Protein AF-A0A7J3ZBR8-F1 (afdb_monomer)

Sequence (164 aa):
MPEFQGIEVVQIPIPHGVNVIIGQSHFIKTVEDLYEALITSVPGIKFGIAFCEASGKRLIRYDGNDEELKKLAIEAARSIGAGHVFVIYIRDAWPINVLNAIKNVQEVTRVYVATANPLQVIVGKTDQGRAVLGVVDGFSPLGVESEEDIKERKEFLRRIGYKR

Structure (mmCIF, N/CA/C/O backbone):
data_AF-A0A7J3ZBR8-F1
#
_entry.id   AF-A0A7J3ZBR8-F1
#
loop_
_atom_site.group_PDB
_atom_site.id
_atom_site.type_symbol
_atom_site.label_atom_id
_atom_site.label_alt_id
_atom_site.label_comp_id
_atom_site.label_asym_id
_atom_site.label_entity_id
_atom_site.label_seq_id
_atom_site.pdbx_PDB_ins_code
_atom_site.Cartn_x
_atom_site.Cartn_y
_atom_site.Cartn_z
_atom_site.occupancy
_atom_site.B_iso_or_equiv
_atom_site.auth_seq_id
_atom_site.auth_comp_id
_atom_site.auth_asym_id
_atom_site.auth_atom_id
_atom_site.pdbx_PDB_model_num
ATOM 1 N N . MET A 1 1 ? -25.093 -14.805 18.950 1.00 86.19 1 MET A N 1
ATOM 2 C CA . MET A 1 1 ? -24.285 -15.484 17.912 1.00 86.19 1 MET A CA 1
ATOM 3 C C . MET A 1 1 ? -23.626 -14.387 17.090 1.00 86.19 1 MET A C 1
ATOM 5 O O . MET A 1 1 ? -24.313 -13.393 16.895 1.00 86.19 1 MET A O 1
ATOM 9 N N . PRO A 1 2 ? -22.353 -14.517 16.674 1.00 92.12 2 PRO A N 1
ATOM 10 C CA . PRO A 1 2 ? -21.710 -13.526 15.806 1.00 92.12 2 PRO A CA 1
ATOM 11 C C . PRO A 1 2 ? -22.505 -13.316 14.512 1.00 92.12 2 PRO A C 1
ATOM 13 O O . PRO A 1 2 ? -23.049 -14.285 13.976 1.00 92.12 2 PRO A O 1
ATOM 16 N N . GLU A 1 3 ? -22.563 -12.081 14.013 1.00 96.25 3 GLU A N 1
ATOM 17 C CA . GLU A 1 3 ? -23.415 -11.705 12.876 1.00 96.25 3 GLU A CA 1
ATOM 18 C C . GLU A 1 3 ? -22.620 -10.962 11.796 1.00 96.25 3 GLU A C 1
ATOM 20 O O . GLU A 1 3 ? -21.892 -10.010 12.079 1.00 96.25 3 GLU A O 1
ATOM 25 N N . PHE A 1 4 ? -22.770 -11.387 10.538 1.00 97.56 4 PHE A N 1
ATOM 26 C CA . PHE A 1 4 ? -22.186 -10.702 9.387 1.00 97.56 4 PHE A CA 1
ATOM 27 C C . PHE A 1 4 ? -23.112 -9.583 8.902 1.00 97.56 4 PHE A C 1
ATOM 29 O O . PHE A 1 4 ? -24.257 -9.831 8.540 1.00 97.56 4 PHE A O 1
ATOM 36 N N . GLN A 1 5 ? -22.596 -8.357 8.865 1.00 97.62 5 GLN A N 1
ATOM 37 C CA . GLN A 1 5 ? -23.373 -7.138 8.621 1.00 97.62 5 GLN A CA 1
ATOM 38 C C . GLN A 1 5 ? -23.206 -6.577 7.200 1.00 97.62 5 GLN A C 1
ATOM 40 O O . GLN A 1 5 ? -23.841 -5.584 6.853 1.00 97.62 5 GLN A O 1
ATOM 45 N N . GLY A 1 6 ? -22.356 -7.189 6.367 1.00 98.00 6 GLY A N 1
ATOM 46 C CA . GLY A 1 6 ? -22.232 -6.859 4.945 1.00 98.00 6 GLY A CA 1
ATOM 47 C C . GLY A 1 6 ? -20.807 -6.588 4.468 1.00 98.00 6 GLY A C 1
ATOM 48 O O . GLY A 1 6 ? -19.831 -6.729 5.209 1.00 98.00 6 GLY A O 1
ATOM 49 N N . ILE A 1 7 ? -20.707 -6.200 3.194 1.00 98.50 7 ILE A N 1
ATOM 50 C CA . ILE A 1 7 ? -19.455 -5.918 2.482 1.00 98.50 7 ILE A CA 1
ATOM 51 C C . ILE A 1 7 ? -19.439 -4.453 2.045 1.00 98.50 7 ILE A C 1
ATOM 53 O O . ILE A 1 7 ? -20.447 -3.914 1.595 1.00 98.50 7 ILE A O 1
ATOM 57 N N . GLU A 1 8 ? -18.277 -3.822 2.152 1.00 98.44 8 GLU A N 1
ATOM 58 C CA . GLU A 1 8 ? -17.981 -2.494 1.629 1.00 98.44 8 GLU A CA 1
ATOM 59 C C . GLU A 1 8 ? -16.776 -2.572 0.688 1.00 98.44 8 GLU A C 1
ATOM 61 O O . GLU A 1 8 ? -15.798 -3.265 0.976 1.00 98.44 8 GLU A O 1
ATOM 66 N N . VAL A 1 9 ? -16.837 -1.849 -0.429 1.00 98.75 9 VAL A N 1
ATOM 67 C CA . VAL A 1 9 ? -15.710 -1.696 -1.354 1.00 98.75 9 VAL A CA 1
ATOM 68 C C . VAL A 1 9 ? -15.076 -0.335 -1.096 1.00 98.75 9 VAL A C 1
ATOM 70 O O . VAL A 1 9 ? -15.693 0.699 -1.335 1.00 98.75 9 VAL A O 1
ATOM 73 N N . VAL A 1 10 ? -13.850 -0.339 -0.579 1.00 98.75 10 VAL A N 1
ATOM 74 C CA . VAL A 1 10 ? -13.107 0.873 -0.225 1.00 98.75 10 VAL A CA 1
ATOM 75 C C . VAL A 1 10 ? -12.156 1.226 -1.360 1.00 98.75 10 VAL A C 1
ATOM 77 O O . VAL A 1 10 ? -11.240 0.462 -1.661 1.00 98.75 10 VAL A O 1
ATOM 80 N N . GLN A 1 11 ? -12.349 2.392 -1.974 1.00 98.69 11 GLN A N 1
ATOM 81 C CA . GLN A 1 11 ? -11.428 2.919 -2.979 1.00 98.69 11 GLN A CA 1
ATOM 82 C C . GLN A 1 11 ? -10.166 3.464 -2.303 1.00 98.69 11 GLN A C 1
ATOM 84 O O . GLN A 1 11 ? -10.256 4.303 -1.408 1.00 98.69 11 GLN A O 1
ATOM 89 N N . ILE A 1 12 ? -8.994 3.016 -2.753 1.00 98.69 12 ILE A N 1
ATOM 90 C CA . ILE A 1 12 ? -7.708 3.486 -2.233 1.00 98.69 12 ILE A CA 1
ATOM 91 C C . ILE A 1 12 ? -7.128 4.527 -3.200 1.00 98.69 12 ILE A C 1
ATOM 93 O O . ILE A 1 12 ? -6.941 4.213 -4.380 1.00 98.69 12 ILE A O 1
ATOM 97 N N . PRO A 1 13 ? -6.860 5.768 -2.749 1.00 96.50 13 PRO A N 1
ATOM 98 C CA . PRO A 1 13 ? -6.247 6.779 -3.598 1.00 96.50 13 PRO A CA 1
ATOM 99 C C . PRO A 1 13 ? -4.771 6.447 -3.805 1.00 96.50 13 PRO A C 1
ATOM 101 O O . PRO A 1 13 ? -4.044 6.214 -2.842 1.00 96.50 13 PRO A O 1
ATOM 104 N N . ILE A 1 14 ? -4.311 6.447 -5.052 1.00 98.06 14 ILE A N 1
ATOM 105 C CA . ILE A 1 14 ? -2.893 6.290 -5.382 1.00 98.06 14 ILE A CA 1
ATOM 106 C C . ILE A 1 14 ? -2.517 7.410 -6.353 1.00 98.06 14 ILE A C 1
ATOM 108 O O . ILE A 1 14 ? -2.855 7.332 -7.536 1.00 98.06 14 ILE A O 1
ATOM 112 N N . PRO A 1 15 ? -1.878 8.490 -5.868 1.00 97.50 15 PRO A N 1
ATOM 113 C CA . PRO A 1 15 ? -1.385 9.549 -6.737 1.00 97.50 15 PRO A CA 1
ATOM 114 C C . PRO A 1 15 ? -0.354 9.031 -7.743 1.00 97.50 15 PRO A C 1
ATOM 116 O O . PRO A 1 15 ? 0.332 8.034 -7.511 1.00 97.50 15 PRO A O 1
ATOM 119 N N . HIS A 1 16 ? -0.198 9.749 -8.854 1.00 96.44 16 HIS A N 1
ATOM 120 C CA . HIS A 1 16 ? 0.807 9.415 -9.857 1.00 96.44 16 HIS A CA 1
ATOM 121 C C . HIS A 1 16 ? 2.219 9.351 -9.243 1.00 96.44 16 HIS A C 1
ATOM 123 O O . HIS A 1 16 ? 2.623 10.237 -8.490 1.00 96.44 16 HIS A O 1
ATOM 129 N N . GLY A 1 17 ? 2.983 8.310 -9.591 1.00 97.00 17 GLY A N 1
ATOM 130 C CA . GLY A 1 17 ? 4.348 8.098 -9.094 1.00 97.00 17 GLY A CA 1
ATOM 131 C C . GLY A 1 17 ? 4.442 7.543 -7.668 1.00 97.00 17 GLY A C 1
ATOM 132 O O . GLY A 1 17 ? 5.543 7.443 -7.132 1.00 97.00 17 GLY A O 1
ATOM 133 N N . VAL A 1 18 ? 3.317 7.170 -7.053 1.00 98.62 18 VAL A N 1
ATOM 134 C CA . VAL A 1 18 ? 3.258 6.569 -5.716 1.00 98.62 18 VAL A CA 1
ATOM 135 C C . VAL A 1 18 ? 2.845 5.099 -5.834 1.00 98.62 18 VAL A C 1
ATOM 137 O O . VAL A 1 18 ? 2.025 4.741 -6.674 1.00 98.62 18 VAL A O 1
ATOM 140 N N . ASN A 1 19 ? 3.409 4.238 -4.987 1.00 98.81 19 ASN A N 1
ATOM 141 C CA . ASN A 1 19 ? 2.940 2.862 -4.799 1.00 98.81 19 ASN A CA 1
ATOM 142 C C . ASN A 1 19 ? 2.354 2.707 -3.393 1.00 98.81 19 ASN A C 1
ATOM 144 O O . ASN A 1 19 ? 2.803 3.369 -2.457 1.00 98.81 19 ASN A O 1
ATOM 148 N N . VAL A 1 20 ? 1.395 1.800 -3.232 1.00 98.88 20 VAL A N 1
ATOM 149 C CA . VAL A 1 20 ? 0.818 1.436 -1.933 1.00 98.88 20 VAL A CA 1
ATOM 150 C C . VAL A 1 20 ? 1.097 -0.028 -1.616 1.00 98.88 20 VAL A C 1
ATOM 152 O O . VAL A 1 20 ? 1.081 -0.878 -2.505 1.00 98.88 20 VAL A O 1
ATOM 155 N N . ILE A 1 21 ? 1.333 -0.327 -0.342 1.00 98.94 21 ILE A N 1
ATOM 156 C CA . ILE A 1 21 ? 1.482 -1.670 0.214 1.00 98.94 21 ILE A CA 1
ATOM 157 C C . ILE A 1 21 ? 0.515 -1.784 1.388 1.00 98.94 21 ILE A C 1
ATOM 159 O O . ILE A 1 21 ? 0.559 -0.971 2.310 1.00 98.94 21 ILE A O 1
ATOM 163 N N . ILE A 1 22 ? -0.362 -2.785 1.369 1.00 98.94 22 ILE A N 1
ATOM 164 C CA . ILE A 1 22 ? -1.330 -3.020 2.449 1.00 98.94 22 ILE A CA 1
ATOM 165 C C . ILE A 1 22 ? -1.120 -4.428 2.979 1.00 98.94 22 ILE A C 1
ATOM 167 O O . ILE A 1 22 ? -1.028 -5.383 2.206 1.00 98.94 22 ILE A O 1
ATOM 171 N N . GLY A 1 23 ? -1.077 -4.574 4.296 1.00 98.88 23 GLY A N 1
ATOM 172 C CA . GLY A 1 23 ? -0.912 -5.865 4.948 1.00 98.88 23 GLY A CA 1
ATOM 173 C C . GLY A 1 23 ? -1.588 -5.925 6.306 1.00 98.88 23 GLY A C 1
ATOM 174 O O . GLY A 1 23 ? -2.339 -5.032 6.698 1.00 98.88 23 GLY A O 1
ATOM 175 N N . GLN A 1 24 ? -1.342 -7.015 7.020 1.00 98.94 24 GLN A N 1
ATOM 176 C CA . GLN A 1 24 ? -1.803 -7.218 8.383 1.00 98.94 24 GLN A CA 1
ATOM 177 C C . GLN A 1 24 ? -0.620 -7.540 9.283 1.00 98.94 24 GLN A C 1
ATOM 179 O O . GLN A 1 24 ? 0.246 -8.337 8.921 1.00 98.94 24 GLN A O 1
ATOM 184 N N . SER A 1 25 ? -0.603 -6.925 10.455 1.00 98.81 25 SER A N 1
ATOM 185 C CA . SER A 1 25 ? 0.462 -7.050 11.446 1.00 98.81 25 SER A CA 1
ATOM 186 C C . SER A 1 25 ? -0.121 -7.398 12.821 1.00 98.81 25 SER A C 1
ATOM 188 O O . SER A 1 25 ? -1.266 -7.842 12.928 1.00 98.81 25 SER A O 1
ATOM 190 N N . HIS A 1 26 ? 0.641 -7.180 13.882 1.00 98.75 26 HIS A N 1
ATOM 191 C CA . HIS A 1 26 ? 0.170 -7.099 15.262 1.00 98.75 26 HIS A CA 1
ATOM 192 C C . HIS A 1 26 ? 1.133 -6.233 16.081 1.00 98.75 26 HIS A C 1
ATOM 194 O O . HIS A 1 26 ? 2.245 -5.995 15.639 1.00 98.75 26 HIS A O 1
ATOM 200 N N . PHE A 1 27 ? 0.778 -5.855 17.311 1.00 98.62 27 PHE A N 1
ATOM 201 C CA . PHE A 1 27 ? 1.698 -5.191 18.252 1.00 98.62 27 PHE A CA 1
ATOM 202 C C . PHE A 1 27 ? 2.177 -3.782 17.828 1.00 98.62 27 PHE A C 1
ATOM 204 O O . PHE A 1 27 ? 2.348 -3.454 16.656 1.00 98.62 27 PHE A O 1
ATOM 211 N N . ILE A 1 28 ? 2.363 -2.899 18.813 1.00 98.06 28 ILE A N 1
ATOM 212 C CA . ILE A 1 28 ? 2.581 -1.461 18.579 1.00 98.06 28 ILE A CA 1
ATOM 213 C C . ILE A 1 28 ? 3.932 -1.150 17.917 1.00 98.06 28 ILE A C 1
ATOM 215 O O . ILE A 1 28 ? 4.023 -0.185 17.160 1.00 98.06 28 ILE A O 1
ATOM 219 N N . LYS A 1 29 ? 4.939 -2.006 18.137 1.00 98.62 29 LYS A N 1
ATOM 220 C CA . LYS A 1 29 ? 6.283 -1.900 17.547 1.00 98.62 29 LYS A CA 1
ATOM 221 C C . LYS A 1 29 ? 6.281 -1.975 16.013 1.00 98.62 29 LYS A C 1
ATOM 223 O O . LYS A 1 29 ? 7.195 -1.448 15.395 1.00 98.62 29 LYS A O 1
ATOM 228 N N . THR A 1 30 ? 5.203 -2.489 15.401 1.00 98.81 30 THR A N 1
ATOM 229 C CA . THR A 1 30 ? 4.981 -2.493 13.939 1.00 98.81 30 THR A CA 1
ATOM 230 C C . THR A 1 30 ? 5.348 -1.168 13.271 1.00 98.81 30 THR A C 1
ATOM 232 O O . THR A 1 30 ? 5.912 -1.174 12.183 1.00 98.81 30 THR A O 1
ATOM 235 N N . VAL A 1 31 ? 4.984 -0.031 13.873 1.00 98.75 31 VAL A N 1
ATOM 236 C CA . VAL A 1 31 ? 5.181 1.277 13.230 1.00 98.75 31 VAL A CA 1
ATOM 237 C C . VAL A 1 31 ? 6.664 1.623 13.113 1.00 98.75 31 VAL A C 1
ATOM 239 O O . VAL A 1 31 ? 7.104 1.995 12.028 1.00 98.75 31 VAL A O 1
ATOM 242 N N . GLU A 1 32 ? 7.42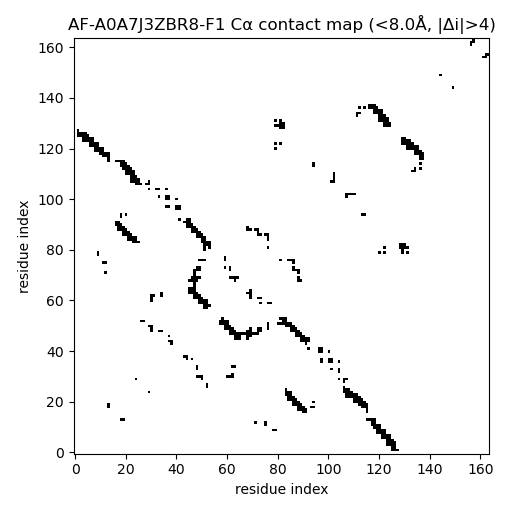2 1.457 14.197 1.00 98.81 32 GLU A N 1
ATOM 243 C CA . GLU A 1 32 ? 8.862 1.737 14.220 1.00 98.81 32 GLU A CA 1
ATOM 244 C C . GLU A 1 32 ? 9.635 0.716 13.373 1.00 98.81 32 GLU A C 1
ATOM 246 O O . GLU A 1 32 ? 10.482 1.095 12.570 1.00 98.81 32 GLU A O 1
ATOM 251 N N . ASP A 1 33 ? 9.274 -0.567 13.429 1.00 98.81 33 ASP A N 1
ATOM 252 C CA . ASP A 1 33 ? 10.017 -1.606 12.703 1.00 98.81 33 ASP A CA 1
ATOM 253 C C . ASP A 1 33 ? 9.772 -1.560 11.199 1.00 98.81 33 ASP A C 1
ATOM 255 O O . ASP A 1 33 ? 10.689 -1.787 10.409 1.00 98.81 33 ASP A O 1
ATOM 259 N N . LEU A 1 34 ? 8.555 -1.208 10.771 1.00 98.88 34 LEU A N 1
ATOM 260 C CA . LEU A 1 34 ? 8.302 -0.920 9.361 1.00 98.88 34 LEU A CA 1
ATOM 261 C C . LEU A 1 34 ? 9.026 0.353 8.913 1.00 98.88 34 LEU A C 1
ATOM 263 O O . LEU A 1 34 ? 9.515 0.388 7.783 1.00 98.88 34 LEU A O 1
ATOM 267 N N . TYR A 1 35 ? 9.127 1.378 9.766 1.00 98.81 35 TYR A N 1
ATOM 268 C CA . TYR A 1 35 ? 9.915 2.573 9.460 1.00 98.81 35 TYR A CA 1
ATOM 269 C C . TYR A 1 35 ? 11.386 2.210 9.228 1.00 98.81 35 TYR A C 1
ATOM 271 O O . TYR A 1 35 ? 11.945 2.556 8.184 1.00 98.81 35 TYR A O 1
ATOM 279 N N . GLU A 1 36 ? 11.992 1.463 10.153 1.00 98.75 36 GLU A N 1
ATOM 280 C CA . GLU A 1 36 ? 13.383 1.014 10.058 1.00 98.75 36 GLU A CA 1
ATOM 281 C C . GLU A 1 36 ? 13.609 0.116 8.834 1.00 98.75 36 GLU A C 1
ATOM 283 O O . GLU A 1 36 ? 14.559 0.324 8.073 1.00 98.75 36 GLU A O 1
ATOM 288 N N . ALA A 1 37 ? 12.706 -0.834 8.577 1.00 98.69 37 ALA A N 1
ATOM 289 C CA . ALA A 1 37 ? 12.777 -1.707 7.409 1.00 98.69 37 ALA A CA 1
ATOM 290 C C . ALA A 1 37 ? 12.730 -0.917 6.090 1.00 98.69 37 ALA A C 1
ATOM 292 O O . ALA A 1 37 ? 13.452 -1.243 5.145 1.00 98.69 37 ALA A O 1
ATOM 293 N N . LEU A 1 38 ? 11.908 0.134 6.007 1.00 98.69 38 LEU A N 1
ATOM 294 C CA . LEU A 1 38 ? 11.795 0.965 4.808 1.00 98.69 38 LEU A CA 1
ATOM 295 C C . LEU A 1 38 ? 13.023 1.855 4.617 1.00 98.69 38 LEU A C 1
ATOM 297 O O . LEU A 1 38 ? 13.632 1.821 3.546 1.00 98.69 38 LEU A O 1
ATOM 301 N N . ILE A 1 39 ? 13.418 2.618 5.641 1.00 98.44 39 ILE A N 1
ATOM 302 C CA . ILE A 1 39 ? 14.508 3.598 5.524 1.00 98.44 39 ILE A CA 1
ATOM 303 C C . ILE A 1 39 ? 15.867 2.938 5.246 1.00 98.44 39 ILE A C 1
ATOM 305 O O . ILE A 1 39 ? 16.721 3.541 4.599 1.00 98.44 39 ILE A O 1
ATOM 309 N N . THR A 1 40 ? 16.061 1.692 5.689 1.00 98.31 40 THR A N 1
ATOM 310 C CA . THR A 1 40 ? 17.295 0.922 5.455 1.00 98.31 40 THR A CA 1
ATOM 311 C C . THR A 1 40 ? 17.320 0.187 4.112 1.00 98.31 40 THR A C 1
ATOM 313 O O . THR A 1 40 ? 18.390 -0.234 3.675 1.00 98.31 40 THR A O 1
ATOM 316 N N . SER A 1 41 ? 16.178 0.049 3.425 1.00 97.75 41 SER A N 1
ATOM 317 C CA . SER A 1 41 ? 16.085 -0.719 2.174 1.00 97.75 41 SER A CA 1
ATOM 318 C C . SER A 1 41 ? 16.571 0.051 0.943 1.00 97.75 41 SER A C 1
ATOM 320 O O . SER A 1 41 ? 17.208 -0.530 0.065 1.00 97.75 41 SER A O 1
ATOM 322 N N . VAL A 1 42 ? 16.249 1.345 0.839 1.00 96.62 42 VAL A N 1
ATOM 323 C CA . VAL A 1 42 ? 16.595 2.179 -0.325 1.00 96.62 42 VAL A CA 1
ATOM 324 C C . VAL A 1 42 ? 17.001 3.577 0.146 1.00 96.62 42 VAL A C 1
ATOM 326 O O . VAL A 1 42 ? 16.167 4.291 0.705 1.00 96.62 42 VAL A O 1
ATOM 329 N N . PRO A 1 43 ? 18.245 4.025 -0.103 1.00 97.12 43 PRO A N 1
ATOM 330 C CA . PRO A 1 43 ? 18.639 5.399 0.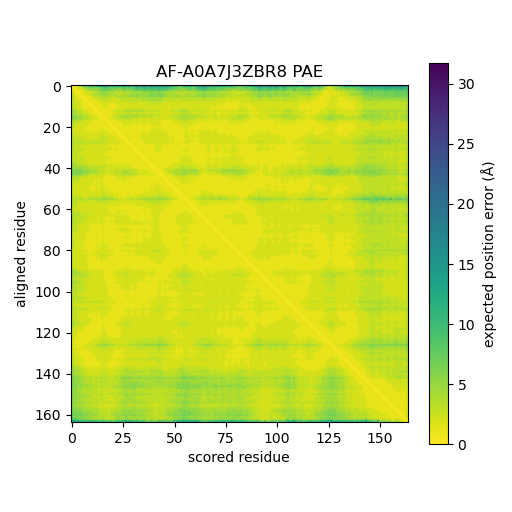183 1.00 97.12 43 PRO A CA 1
ATOM 331 C C . PRO A 1 43 ? 17.737 6.400 -0.550 1.00 97.12 43 PRO A C 1
ATOM 333 O O . PRO A 1 43 ? 17.591 6.334 -1.767 1.00 97.12 43 PRO A O 1
ATOM 336 N N . GLY A 1 44 ? 17.150 7.340 0.191 1.00 97.00 44 GLY A N 1
ATOM 337 C CA . GLY A 1 44 ? 16.306 8.398 -0.375 1.00 97.00 44 GLY A CA 1
ATOM 338 C C . GLY A 1 44 ? 14.826 8.048 -0.551 1.00 97.00 44 GLY A C 1
ATOM 339 O O . GLY A 1 44 ? 14.072 8.932 -0.948 1.00 97.00 44 GLY A O 1
ATOM 340 N N . ILE A 1 45 ? 14.390 6.829 -0.204 1.00 98.62 45 ILE A N 1
ATOM 341 C CA . ILE A 1 45 ? 12.968 6.451 -0.229 1.00 98.62 45 ILE A CA 1
ATOM 342 C C . ILE A 1 45 ? 12.105 7.445 0.552 1.00 98.62 45 ILE A C 1
ATOM 344 O O . ILE A 1 45 ? 12.442 7.835 1.674 1.00 98.62 45 ILE A O 1
ATOM 348 N N . LYS A 1 46 ? 10.962 7.821 -0.024 1.00 98.81 46 LYS A N 1
ATOM 349 C CA . LYS A 1 46 ? 9.922 8.607 0.644 1.00 98.81 46 LYS A CA 1
ATOM 350 C C . LYS A 1 46 ? 8.755 7.713 1.000 1.00 98.81 46 LYS A C 1
ATOM 352 O O . LYS A 1 46 ? 8.307 6.943 0.155 1.00 98.81 46 LYS A O 1
ATOM 357 N N . PHE A 1 47 ? 8.267 7.793 2.233 1.00 98.94 47 PHE A N 1
ATOM 358 C CA . PHE A 1 47 ? 7.172 6.937 2.670 1.00 98.94 47 PHE A CA 1
ATOM 359 C C . PHE A 1 47 ? 6.346 7.507 3.822 1.00 98.94 47 PHE A C 1
ATOM 361 O O . PHE A 1 47 ? 6.807 8.332 4.613 1.00 98.94 47 PHE A O 1
ATOM 368 N N . GLY A 1 48 ? 5.119 6.999 3.922 1.00 98.94 48 GLY A N 1
ATOM 369 C CA . GLY A 1 48 ? 4.227 7.164 5.063 1.00 98.94 48 GLY A CA 1
ATOM 370 C C . GLY A 1 48 ? 3.592 5.831 5.443 1.00 98.94 48 GLY A C 1
ATOM 371 O O . GLY A 1 48 ? 3.246 5.040 4.568 1.00 98.94 48 GLY A O 1
ATOM 372 N N . ILE A 1 49 ? 3.455 5.589 6.743 1.00 98.94 49 ILE A N 1
ATOM 373 C CA . ILE A 1 49 ? 2.964 4.348 7.350 1.00 98.94 49 ILE A CA 1
ATOM 374 C C . ILE A 1 49 ? 1.760 4.686 8.219 1.00 98.94 49 ILE A C 1
ATOM 376 O O . ILE A 1 49 ? 1.787 5.662 8.964 1.00 98.94 49 ILE A O 1
ATOM 380 N N . ALA A 1 50 ? 0.731 3.850 8.181 1.00 98.94 50 ALA A N 1
ATOM 381 C CA . ALA A 1 50 ? -0.360 3.856 9.142 1.00 98.94 50 ALA A CA 1
ATOM 382 C C . ALA A 1 50 ? -0.681 2.426 9.584 1.00 98.94 50 ALA A C 1
ATOM 384 O O . ALA A 1 50 ? -0.693 1.512 8.767 1.00 98.94 50 ALA A O 1
ATOM 385 N N . PHE A 1 51 ? -0.971 2.233 10.866 1.00 98.94 51 PHE A N 1
ATOM 386 C CA . PHE A 1 51 ? -1.287 0.954 11.492 1.00 98.94 51 PHE A CA 1
ATOM 387 C C . PHE A 1 51 ? -2.504 1.097 12.409 1.00 98.94 51 PHE A C 1
ATOM 389 O O . PHE A 1 51 ? -2.541 1.959 13.289 1.00 98.94 51 PHE A O 1
ATOM 396 N N . CYS A 1 52 ? -3.504 0.241 12.216 1.00 98.88 52 CYS A N 1
ATOM 397 C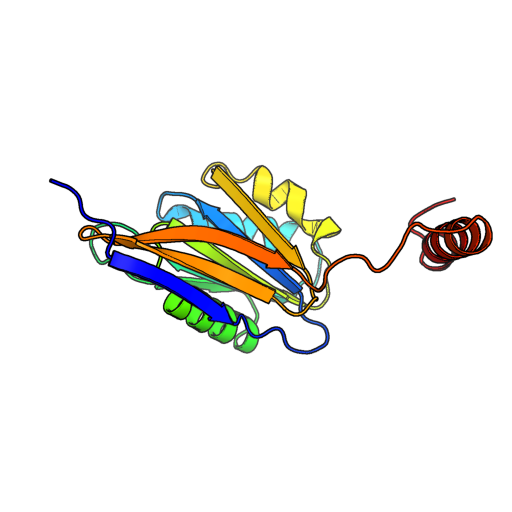 CA . CYS A 1 52 ? -4.733 0.234 13.002 1.00 98.88 52 CYS A CA 1
ATOM 398 C C . CYS A 1 52 ? -4.547 -0.570 14.296 1.00 98.88 52 CYS A C 1
ATOM 400 O O . CYS A 1 52 ? -4.656 -1.795 14.291 1.00 98.88 52 CYS A O 1
ATOM 402 N N . GLU A 1 53 ? -4.321 0.093 15.429 1.00 98.81 53 GLU A N 1
ATOM 403 C CA . GLU A 1 53 ? -4.309 -0.571 16.738 1.00 98.81 53 GLU A CA 1
ATOM 404 C C . GLU A 1 53 ? -5.675 -1.242 17.001 1.00 98.81 53 GLU A C 1
ATOM 406 O O . GLU A 1 53 ? -6.719 -0.595 16.904 1.00 98.81 53 GLU A O 1
ATOM 411 N N . ALA A 1 54 ? -5.699 -2.544 17.307 1.00 98.38 54 ALA A N 1
ATOM 412 C CA . ALA A 1 54 ? -6.958 -3.297 17.422 1.00 98.38 54 ALA A CA 1
ATOM 413 C C . ALA A 1 54 ? -7.501 -3.409 18.858 1.00 98.38 54 ALA A C 1
ATOM 415 O O . ALA A 1 54 ? -8.608 -3.904 19.058 1.00 98.38 54 ALA A O 1
ATOM 416 N N . SER A 1 55 ? -6.752 -2.949 19.859 1.00 97.69 55 SER A N 1
ATOM 417 C CA . SER A 1 55 ? -7.135 -2.998 21.273 1.00 97.69 55 SER A CA 1
ATOM 418 C C . SER A 1 55 ? -6.743 -1.706 21.997 1.00 97.69 55 SER A C 1
ATOM 420 O O . SER A 1 55 ? -6.165 -0.793 21.407 1.00 97.69 55 SER A O 1
ATOM 422 N N . GLY A 1 56 ? -7.122 -1.572 23.270 1.00 97.75 56 GLY A N 1
ATOM 423 C CA . GLY A 1 56 ? -6.795 -0.384 24.060 1.00 97.75 56 GLY A CA 1
ATOM 424 C C . GLY A 1 56 ? -7.394 0.894 23.467 1.00 97.75 56 GLY A C 1
ATOM 425 O O . GLY A 1 56 ? -8.612 0.998 23.322 1.00 97.75 56 GLY A O 1
ATOM 426 N N . LYS A 1 57 ? -6.541 1.870 23.121 1.00 98.12 57 LYS A N 1
ATOM 427 C CA . LYS A 1 57 ? -6.993 3.165 22.579 1.00 98.12 57 LYS A CA 1
ATOM 428 C C . LYS A 1 57 ? -7.524 3.069 21.145 1.00 98.12 57 LYS A C 1
ATOM 430 O O . LYS A 1 57 ? -8.236 3.977 20.726 1.00 98.12 57 LYS A O 1
ATOM 435 N N . ARG A 1 58 ? -7.199 1.990 20.418 1.00 98.31 58 ARG A N 1
ATOM 436 C CA . ARG A 1 58 ? -7.665 1.717 19.046 1.00 98.31 58 ARG A CA 1
ATOM 437 C C . ARG A 1 58 ? -7.385 2.865 18.069 1.00 98.31 58 ARG A C 1
ATOM 439 O O . ARG A 1 58 ? -8.240 3.242 17.267 1.00 98.31 58 ARG A O 1
ATOM 446 N N . LEU A 1 59 ? -6.200 3.463 18.177 1.00 98.75 59 LEU A N 1
ATOM 447 C CA . LEU A 1 59 ? -5.804 4.592 17.339 1.00 98.75 59 LEU A CA 1
ATOM 448 C C . LEU A 1 59 ? -5.146 4.118 16.042 1.00 98.75 59 LEU A C 1
ATOM 450 O O . LEU A 1 59 ? -4.504 3.069 15.995 1.00 98.75 59 LEU A O 1
ATOM 454 N N . ILE A 1 60 ? -5.236 4.950 15.005 1.00 98.88 60 ILE A N 1
ATOM 455 C CA . ILE A 1 60 ? -4.331 4.840 13.861 1.00 98.88 60 ILE A CA 1
ATOM 456 C C . ILE A 1 60 ? -2.983 5.400 14.304 1.00 98.88 60 ILE A C 1
ATOM 458 O O . ILE A 1 60 ? -2.861 6.578 14.641 1.00 98.88 60 ILE A O 1
ATOM 462 N N . ARG A 1 61 ? -1.985 4.529 14.340 1.00 98.81 61 ARG A N 1
ATOM 463 C CA . ARG A 1 61 ? -0.592 4.846 14.647 1.00 98.81 61 ARG A CA 1
ATOM 464 C C . ARG A 1 61 ? 0.127 5.076 13.331 1.00 98.81 61 ARG A C 1
ATOM 466 O O . ARG A 1 61 ? -0.168 4.376 12.372 1.00 98.81 61 ARG A O 1
ATOM 473 N N . TYR A 1 62 ? 1.007 6.059 13.252 1.00 98.88 62 TYR A N 1
ATOM 474 C CA . TYR A 1 62 ? 1.600 6.446 11.978 1.00 98.88 62 TYR A CA 1
ATOM 475 C C . TYR A 1 62 ? 3.017 6.967 12.173 1.00 98.88 62 TYR A C 1
ATOM 477 O O . TYR A 1 62 ? 3.336 7.498 13.234 1.00 98.88 62 TYR A O 1
ATOM 485 N N . ASP A 1 63 ? 3.830 6.825 11.133 1.00 98.81 63 ASP A N 1
ATOM 486 C CA . ASP A 1 63 ? 5.172 7.400 11.028 1.00 98.81 63 ASP A CA 1
ATOM 487 C C . ASP A 1 63 ? 5.581 7.473 9.547 1.00 98.81 63 ASP A C 1
ATOM 489 O O . ASP A 1 63 ? 4.820 7.074 8.664 1.00 98.81 63 ASP A O 1
ATOM 493 N N . GLY A 1 64 ? 6.750 8.025 9.248 1.00 98.62 64 GLY A N 1
ATOM 494 C CA . GLY A 1 64 ? 7.271 8.186 7.899 1.00 98.62 64 GLY A CA 1
ATOM 495 C C . GLY A 1 64 ? 7.988 9.514 7.697 1.00 98.62 64 GLY A C 1
ATOM 496 O O . GLY A 1 64 ? 7.831 10.475 8.457 1.00 98.62 64 GLY A O 1
ATOM 497 N N . ASN A 1 65 ? 8.766 9.569 6.622 1.00 98.69 65 ASN A N 1
ATOM 498 C CA . ASN A 1 65 ? 9.646 10.690 6.301 1.00 98.69 65 ASN A CA 1
ATOM 499 C C . ASN A 1 65 ? 9.074 11.651 5.238 1.00 98.69 65 ASN A C 1
ATOM 501 O O . ASN A 1 65 ? 9.789 12.542 4.772 1.00 98.69 65 ASN A O 1
ATOM 505 N N . ASP A 1 66 ? 7.805 11.477 4.859 1.00 98.75 66 ASP A N 1
ATOM 506 C CA . ASP A 1 66 ? 7.074 12.352 3.943 1.00 98.75 66 ASP A CA 1
ATOM 507 C C . ASP A 1 66 ? 5.659 12.645 4.479 1.00 98.75 66 ASP A C 1
ATOM 509 O O . ASP A 1 66 ? 4.872 11.737 4.750 1.00 98.75 66 ASP A O 1
ATOM 513 N N . GLU A 1 67 ? 5.331 13.926 4.674 1.00 98.69 67 GLU A N 1
ATOM 514 C CA . GLU A 1 67 ? 4.055 14.350 5.273 1.00 98.69 67 GLU A CA 1
ATOM 515 C C . GLU A 1 67 ? 2.834 14.069 4.391 1.00 98.69 67 GLU A C 1
ATOM 517 O O . GLU A 1 67 ? 1.747 13.802 4.908 1.00 98.69 67 GLU A O 1
ATOM 522 N N . GLU A 1 68 ? 2.983 14.133 3.068 1.00 98.56 68 GLU A N 1
ATOM 523 C CA . GLU A 1 68 ? 1.893 13.849 2.134 1.00 98.56 68 GLU A CA 1
ATOM 524 C C . GLU A 1 68 ? 1.555 12.357 2.178 1.00 98.56 68 GLU A C 1
ATOM 526 O O . GLU A 1 68 ? 0.395 11.976 2.359 1.00 98.56 68 GLU A O 1
ATOM 531 N N . LEU A 1 69 ? 2.581 11.506 2.111 1.00 98.88 69 LEU A N 1
ATOM 532 C CA . LEU A 1 69 ? 2.408 10.056 2.153 1.00 98.88 69 LEU A CA 1
ATOM 533 C C . LEU A 1 69 ? 1.887 9.577 3.515 1.00 98.88 69 LEU A C 1
ATOM 535 O O . LEU A 1 69 ? 1.081 8.647 3.564 1.00 98.88 69 LEU A O 1
ATOM 539 N N . LYS A 1 70 ? 2.274 10.230 4.622 1.00 98.88 70 LYS A N 1
ATOM 540 C CA . LYS A 1 70 ? 1.699 9.954 5.952 1.00 98.88 70 LYS A CA 1
ATOM 541 C C . LYS A 1 70 ? 0.199 10.220 5.992 1.00 98.88 70 LYS A C 1
ATOM 543 O O . LYS A 1 70 ? -0.555 9.379 6.481 1.00 98.88 70 LYS A O 1
ATOM 548 N N . LYS A 1 71 ? -0.251 11.359 5.459 1.00 98.88 71 LYS A N 1
ATOM 549 C CA . LYS A 1 71 ? -1.683 11.697 5.403 1.00 98.88 71 LYS A CA 1
ATOM 550 C C . LYS A 1 71 ? -2.462 10.680 4.571 1.00 98.88 71 LYS A C 1
ATOM 552 O O . LYS A 1 71 ? -3.475 10.175 5.051 1.00 98.88 71 LYS A O 1
ATOM 557 N N . LEU A 1 72 ? -1.940 10.305 3.402 1.00 98.69 72 LEU A N 1
ATOM 558 C CA . LEU A 1 72 ? -2.540 9.270 2.554 1.00 98.69 72 LEU A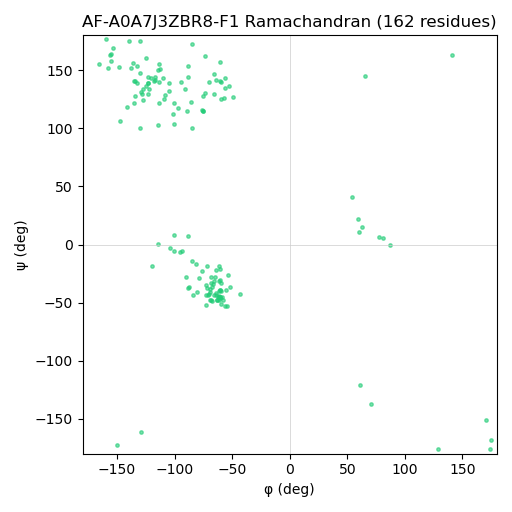 CA 1
ATOM 559 C C . LEU A 1 72 ? -2.650 7.922 3.279 1.00 98.69 72 LEU A C 1
ATOM 561 O O . LEU A 1 72 ? -3.711 7.297 3.258 1.00 98.69 72 LEU A O 1
ATOM 565 N N . ALA A 1 73 ? -1.593 7.492 3.977 1.00 98.94 73 ALA A N 1
ATOM 566 C CA . ALA A 1 73 ? -1.606 6.250 4.747 1.00 98.94 73 ALA A CA 1
ATOM 567 C C . ALA A 1 73 ? -2.683 6.273 5.843 1.00 98.94 73 ALA A C 1
ATOM 569 O O . ALA A 1 73 ? -3.444 5.313 5.983 1.00 98.94 73 ALA A O 1
ATOM 570 N N . ILE A 1 74 ? -2.795 7.382 6.584 1.00 98.94 74 ILE A N 1
ATOM 571 C CA . ILE A 1 74 ? -3.803 7.561 7.638 1.00 98.94 74 ILE A CA 1
ATOM 572 C C . ILE A 1 74 ? -5.222 7.514 7.059 1.00 98.94 74 ILE A C 1
ATOM 574 O O . ILE A 1 74 ? -6.093 6.856 7.628 1.00 98.94 74 ILE A O 1
ATOM 578 N N . GLU A 1 75 ? -5.471 8.198 5.942 1.00 98.81 75 GLU A N 1
ATOM 579 C CA . GLU A 1 75 ? -6.785 8.240 5.290 1.00 98.81 75 GLU A CA 1
ATOM 580 C C . GLU A 1 75 ? -7.205 6.872 4.742 1.00 98.81 75 GLU A C 1
ATOM 582 O O . GLU A 1 75 ? -8.338 6.432 4.969 1.00 98.81 75 GLU A O 1
ATOM 587 N N . ALA A 1 76 ? -6.285 6.156 4.095 1.00 98.81 76 ALA A N 1
ATOM 588 C CA . ALA A 1 76 ? -6.518 4.797 3.620 1.00 98.81 76 ALA A CA 1
ATOM 589 C C . ALA A 1 76 ? -6.785 3.831 4.788 1.00 98.81 76 ALA A C 1
ATOM 591 O O . ALA A 1 76 ? -7.781 3.104 4.777 1.00 98.81 76 ALA A O 1
ATOM 592 N N . ALA A 1 77 ? -5.961 3.870 5.841 1.00 98.88 77 ALA A N 1
ATOM 593 C CA . ALA A 1 77 ? -6.144 3.044 7.035 1.00 98.88 77 ALA A CA 1
ATOM 594 C C . ALA A 1 77 ? -7.481 3.333 7.740 1.00 98.88 77 ALA A C 1
ATOM 596 O O . ALA A 1 77 ? -8.172 2.401 8.157 1.00 98.88 77 ALA A O 1
ATOM 597 N N . ARG A 1 78 ? -7.893 4.607 7.812 1.00 98.75 78 ARG A N 1
ATOM 598 C CA . ARG A 1 78 ? -9.190 5.026 8.368 1.00 98.75 78 ARG A CA 1
ATOM 599 C C . ARG A 1 78 ? -10.359 4.486 7.554 1.00 98.75 78 ARG A C 1
ATOM 601 O O . ARG A 1 78 ? -11.327 4.010 8.139 1.00 98.75 78 ARG A O 1
ATOM 608 N N . SER A 1 79 ? -10.255 4.546 6.230 1.00 98.62 79 SER A N 1
ATOM 609 C CA . SER A 1 79 ? -11.304 4.081 5.318 1.00 98.62 79 SER A CA 1
ATOM 610 C C . SER A 1 79 ? -11.449 2.554 5.357 1.00 98.62 79 SER A C 1
ATOM 612 O O . SER A 1 79 ? -12.560 2.025 5.373 1.00 98.62 79 SER A O 1
ATOM 614 N N . ILE A 1 80 ? -10.332 1.822 5.460 1.00 98.81 80 ILE A N 1
ATOM 615 C CA . ILE A 1 80 ? -10.344 0.363 5.639 1.00 98.81 80 ILE A CA 1
ATOM 616 C C . ILE A 1 80 ? -10.904 -0.000 7.019 1.00 98.81 80 ILE A C 1
ATOM 618 O O . ILE A 1 80 ? -11.783 -0.858 7.117 1.00 98.81 80 ILE A O 1
ATOM 622 N N . GLY A 1 81 ? -10.419 0.644 8.084 1.00 98.56 81 GLY A N 1
ATOM 623 C CA . GLY A 1 81 ? -10.951 0.538 9.446 1.00 98.56 81 GLY A CA 1
ATOM 624 C C . GLY A 1 81 ? -10.873 -0.857 10.080 1.00 98.56 81 GLY A C 1
ATOM 625 O O . GLY A 1 81 ? -11.559 -1.114 11.068 1.00 98.56 81 GLY A O 1
ATOM 626 N N . ALA A 1 82 ? -10.089 -1.775 9.512 1.00 98.75 82 ALA A N 1
ATOM 627 C CA . ALA A 1 82 ? -9.908 -3.127 10.030 1.00 98.75 82 ALA A CA 1
ATOM 628 C C . ALA A 1 82 ? -8.720 -3.186 10.999 1.00 98.75 82 ALA A C 1
ATOM 630 O O . ALA A 1 82 ? -7.643 -2.652 10.723 1.00 98.75 82 ALA A O 1
ATOM 631 N N . GLY A 1 83 ? -8.926 -3.834 12.147 1.00 98.81 83 GLY A N 1
ATOM 632 C CA . GLY A 1 83 ? -7.914 -3.947 13.195 1.00 98.81 83 GLY A CA 1
ATOM 633 C C . GLY A 1 83 ? -6.650 -4.652 12.702 1.00 98.81 83 GLY A C 1
ATOM 634 O O . GLY A 1 83 ? -6.712 -5.632 11.958 1.00 98.81 83 GLY A O 1
ATOM 635 N N . HIS A 1 84 ? -5.501 -4.140 13.132 1.00 98.88 84 HIS A N 1
ATOM 636 C CA . HIS A 1 84 ? -4.161 -4.598 12.777 1.00 98.88 84 HIS A CA 1
ATOM 637 C C . HIS A 1 84 ? -3.795 -4.543 11.287 1.00 98.88 84 HIS A C 1
ATOM 639 O O . HIS A 1 84 ? -2.754 -5.071 10.889 1.00 98.88 84 HIS A O 1
ATOM 645 N N . VAL A 1 85 ? -4.597 -3.890 10.447 1.00 98.94 85 VAL A N 1
ATOM 646 C CA . VAL A 1 85 ? -4.159 -3.549 9.092 1.00 98.94 85 VAL A CA 1
ATOM 647 C C . VAL A 1 85 ? -3.087 -2.469 9.165 1.00 98.94 85 VAL A C 1
ATOM 649 O O . VAL A 1 85 ? -3.207 -1.527 9.951 1.00 98.94 85 VAL A O 1
ATOM 652 N N . PHE A 1 86 ? -2.062 -2.598 8.328 1.00 98.94 86 PHE A N 1
ATOM 653 C CA . PHE A 1 86 ? -1.151 -1.506 8.021 1.00 98.94 86 PHE A CA 1
ATOM 654 C C . PHE A 1 86 ? -1.276 -1.089 6.556 1.00 98.94 86 PHE A C 1
ATOM 656 O O . PHE A 1 86 ? -1.571 -1.911 5.684 1.00 98.94 86 PHE A O 1
ATOM 663 N N . VAL A 1 87 ? -1.024 0.190 6.299 1.00 98.94 87 VAL A N 1
ATOM 664 C CA . VAL A 1 87 ? -0.945 0.799 4.971 1.00 98.94 87 VAL A CA 1
ATOM 665 C C . VAL A 1 87 ? 0.368 1.560 4.884 1.00 98.94 87 VAL A C 1
ATOM 667 O O . VAL A 1 87 ? 0.679 2.357 5.766 1.00 98.94 87 VAL A O 1
ATOM 670 N N . ILE A 1 88 ? 1.127 1.322 3.821 1.00 98.94 88 ILE A N 1
ATOM 671 C CA . ILE A 1 88 ? 2.355 2.043 3.504 1.00 98.94 88 ILE A CA 1
ATOM 672 C C . ILE A 1 88 ? 2.192 2.650 2.116 1.00 98.94 88 ILE A C 1
ATOM 674 O O . ILE A 1 88 ? 1.878 1.935 1.169 1.00 98.94 88 ILE A O 1
ATOM 678 N N . TYR A 1 89 ? 2.460 3.942 1.982 1.00 98.94 89 TYR A N 1
ATOM 679 C CA . TYR A 1 89 ? 2.686 4.574 0.686 1.00 98.94 89 TYR A CA 1
ATOM 680 C C . TYR A 1 89 ? 4.168 4.858 0.509 1.00 98.94 89 TYR A C 1
ATOM 682 O O . TYR A 1 89 ? 4.813 5.306 1.456 1.00 98.94 89 TYR A O 1
ATOM 690 N N . ILE A 1 90 ? 4.693 4.625 -0.694 1.00 98.88 90 ILE A N 1
ATOM 691 C CA . ILE A 1 90 ? 6.091 4.885 -1.045 1.00 98.88 90 ILE A CA 1
ATOM 692 C C . ILE A 1 90 ? 6.206 5.689 -2.344 1.00 98.88 90 ILE A C 1
ATOM 694 O O . ILE A 1 90 ? 5.402 5.529 -3.265 1.00 98.88 90 ILE A O 1
ATOM 698 N N . ARG A 1 91 ? 7.244 6.517 -2.424 1.00 98.62 91 ARG A N 1
ATOM 699 C CA . ARG A 1 91 ? 7.696 7.262 -3.605 1.00 98.62 91 ARG A CA 1
ATOM 700 C C . ARG A 1 91 ? 9.223 7.158 -3.686 1.00 98.62 91 ARG A C 1
ATOM 702 O O . ARG A 1 91 ? 9.881 6.887 -2.680 1.00 98.62 91 ARG A O 1
ATOM 709 N N . ASP A 1 92 ? 9.770 7.321 -4.888 1.00 97.88 92 ASP A N 1
ATOM 710 C CA . ASP A 1 92 ? 11.209 7.194 -5.181 1.00 97.88 92 ASP A CA 1
ATOM 711 C C . ASP A 1 92 ? 11.791 5.803 -4.843 1.00 97.88 92 ASP A C 1
ATOM 713 O O . ASP A 1 92 ? 12.992 5.625 -4.659 1.00 97.88 92 ASP A O 1
ATOM 717 N N . ALA A 1 93 ? 10.916 4.797 -4.784 1.00 98.00 93 ALA A N 1
ATOM 718 C CA . ALA A 1 93 ? 11.221 3.379 -4.658 1.00 98.00 93 ALA A CA 1
ATOM 719 C C . ALA A 1 93 ? 10.041 2.559 -5.204 1.00 98.00 93 ALA A C 1
ATOM 721 O O . ALA A 1 93 ? 8.919 3.059 -5.320 1.00 98.00 93 ALA A O 1
ATOM 722 N N . TRP A 1 94 ? 10.277 1.280 -5.495 1.00 98.44 94 TRP A N 1
ATOM 723 C CA . TRP A 1 94 ? 9.249 0.335 -5.926 1.00 98.44 94 TRP A CA 1
ATOM 724 C C . TRP A 1 94 ? 9.023 -0.753 -4.875 1.00 98.44 94 TRP A C 1
ATOM 726 O O . TRP A 1 94 ? 9.948 -1.105 -4.136 1.00 98.44 94 TRP A O 1
ATOM 736 N N . PRO A 1 95 ? 7.830 -1.375 -4.839 1.00 98.69 95 PRO A N 1
ATOM 737 C CA . PRO A 1 95 ? 7.556 -2.461 -3.909 1.00 98.69 95 PRO A CA 1
ATOM 738 C C . PRO A 1 95 ? 8.584 -3.589 -3.935 1.00 98.69 95 PRO A C 1
ATOM 740 O O . PRO A 1 95 ? 8.941 -4.113 -2.884 1.00 98.69 95 PRO A O 1
ATOM 743 N N . ILE A 1 96 ? 9.120 -3.929 -5.111 1.00 98.50 96 ILE A N 1
ATOM 744 C CA . ILE A 1 96 ? 10.146 -4.972 -5.257 1.00 98.50 96 ILE A CA 1
ATOM 745 C C . ILE A 1 96 ? 11.435 -4.680 -4.474 1.00 98.50 96 ILE A C 1
ATOM 747 O O . ILE A 1 96 ? 12.172 -5.615 -4.175 1.00 98.50 96 ILE A O 1
ATOM 751 N N . ASN A 1 97 ? 11.702 -3.419 -4.118 1.00 98.56 97 ASN A N 1
ATOM 752 C CA . ASN A 1 97 ? 12.870 -3.044 -3.325 1.00 98.56 97 ASN A CA 1
ATOM 753 C C . ASN A 1 97 ? 12.684 -3.329 -1.826 1.00 98.56 97 ASN A C 1
ATOM 755 O O . ASN A 1 97 ? 13.662 -3.593 -1.139 1.00 98.56 97 ASN A O 1
ATOM 759 N N . VAL A 1 98 ? 11.444 -3.287 -1.324 1.00 98.69 98 VAL A N 1
ATOM 760 C CA . VAL A 1 98 ? 11.142 -3.272 0.124 1.00 98.69 98 VAL A CA 1
ATOM 761 C C . VAL A 1 98 ? 10.306 -4.463 0.597 1.00 98.69 98 VAL A C 1
ATOM 763 O O . VAL A 1 98 ? 10.289 -4.780 1.783 1.00 98.69 98 VAL A O 1
ATOM 766 N N . LEU A 1 99 ? 9.628 -5.168 -0.314 1.00 98.69 99 LEU A N 1
ATOM 767 C CA . LEU A 1 99 ? 8.670 -6.234 0.011 1.00 98.69 99 LEU A CA 1
ATOM 768 C C . LEU A 1 99 ? 9.266 -7.339 0.886 1.00 98.69 99 LEU A C 1
ATOM 770 O O . LEU A 1 99 ? 8.585 -7.860 1.765 1.00 98.69 99 LEU A O 1
ATOM 774 N N . ASN A 1 100 ? 10.519 -7.724 0.643 1.00 98.75 100 ASN A N 1
ATOM 775 C CA . ASN A 1 100 ? 11.172 -8.759 1.444 1.00 98.75 100 ASN A CA 1
ATOM 776 C C . ASN A 1 100 ? 11.528 -8.263 2.848 1.00 98.75 100 ASN A C 1
ATOM 778 O O . ASN A 1 100 ? 11.352 -9.023 3.791 1.00 98.75 100 ASN A O 1
ATOM 782 N N . ALA A 1 101 ? 11.958 -7.007 2.995 1.00 98.69 101 ALA A N 1
ATOM 783 C CA . ALA A 1 101 ? 12.201 -6.414 4.307 1.00 98.69 101 ALA A CA 1
ATOM 784 C C . ALA A 1 101 ? 10.901 -6.370 5.124 1.00 98.69 101 ALA A C 1
ATOM 786 O O . ALA A 1 101 ? 10.872 -6.890 6.232 1.00 98.69 101 ALA A O 1
ATOM 787 N N . ILE A 1 102 ? 9.801 -5.891 4.528 1.00 98.81 102 ILE A N 1
ATOM 788 C CA . ILE A 1 102 ? 8.471 -5.854 5.166 1.00 98.81 102 ILE A CA 1
ATOM 789 C C . ILE A 1 102 ? 8.015 -7.253 5.594 1.00 98.81 102 ILE A C 1
ATOM 791 O O . ILE A 1 102 ? 7.585 -7.436 6.725 1.00 98.81 102 ILE A O 1
ATOM 795 N N . LYS A 1 103 ? 8.119 -8.260 4.716 1.00 98.75 103 LYS A N 1
ATOM 796 C CA . LYS A 1 103 ? 7.723 -9.645 5.040 1.00 98.75 103 LYS A CA 1
ATOM 797 C C . LYS A 1 103 ? 8.562 -10.279 6.154 1.00 98.75 103 LYS A C 1
ATOM 799 O O . LYS A 1 103 ? 8.111 -11.251 6.745 1.00 98.75 103 LYS A O 1
ATOM 804 N N . ASN A 1 104 ? 9.768 -9.769 6.396 1.00 98.69 104 ASN A N 1
ATOM 805 C CA . ASN A 1 104 ? 10.667 -10.260 7.437 1.00 98.69 104 ASN A CA 1
ATOM 806 C C . ASN A 1 104 ? 10.534 -9.490 8.761 1.00 98.69 104 ASN A C 1
ATOM 808 O O . ASN A 1 104 ? 11.166 -9.886 9.740 1.00 98.69 104 ASN A O 1
ATOM 812 N N . VAL A 1 105 ? 9.734 -8.418 8.815 1.00 98.81 105 VAL A N 1
ATOM 813 C CA . VAL A 1 105 ? 9.386 -7.757 10.081 1.00 98.81 105 VAL A CA 1
ATOM 814 C C . VAL A 1 105 ? 8.557 -8.725 10.921 1.00 98.81 105 VAL A C 1
ATOM 816 O O . VAL A 1 105 ? 7.586 -9.302 10.434 1.00 98.81 105 VAL A O 1
ATOM 819 N N . GLN A 1 106 ? 8.948 -8.914 12.181 1.00 98.69 106 GLN A N 1
ATOM 820 C CA . GLN A 1 106 ? 8.424 -9.977 13.048 1.00 98.69 106 GLN A CA 1
ATOM 821 C C . GLN A 1 106 ? 6.919 -9.854 13.293 1.00 98.69 106 GLN A C 1
ATOM 823 O O . GLN A 1 106 ? 6.223 -10.854 13.459 1.00 98.69 106 GLN A O 1
ATOM 828 N N . GLU A 1 107 ? 6.416 -8.625 13.313 1.00 98.81 107 GLU A N 1
ATOM 829 C CA . GLU A 1 107 ? 5.013 -8.327 13.526 1.00 98.81 107 GLU A CA 1
ATOM 830 C C . GLU A 1 107 ? 4.134 -8.606 12.298 1.00 98.81 107 GLU A C 1
ATOM 832 O O . GLU A 1 107 ? 2.924 -8.811 12.445 1.00 98.81 107 GLU A O 1
ATOM 837 N N . VAL A 1 108 ? 4.712 -8.617 11.091 1.00 98.81 108 VAL A N 1
ATOM 838 C CA . VAL A 1 108 ? 3.963 -8.709 9.833 1.00 98.81 108 VAL A CA 1
ATOM 839 C C . VAL A 1 108 ? 3.484 -10.138 9.602 1.00 98.81 108 VAL A C 1
ATOM 841 O O . VAL A 1 108 ? 4.254 -11.062 9.366 1.00 98.81 108 VAL A O 1
ATOM 844 N N . THR A 1 109 ? 2.164 -10.309 9.590 1.00 98.62 109 THR A N 1
ATOM 845 C CA . THR A 1 109 ? 1.514 -11.615 9.396 1.00 98.62 109 THR A CA 1
ATOM 846 C C . THR A 1 109 ? 1.289 -11.947 7.921 1.00 98.62 109 THR A C 1
ATOM 848 O O . THR A 1 109 ? 1.378 -13.106 7.522 1.00 98.62 109 THR A O 1
ATOM 851 N N . ARG A 1 110 ? 0.965 -10.937 7.098 1.00 98.56 110 ARG A N 1
ATOM 852 C CA . ARG A 1 110 ? 0.757 -11.067 5.646 1.00 98.56 110 ARG A CA 1
ATOM 853 C C . ARG A 1 110 ? 0.753 -9.712 4.947 1.00 98.56 110 ARG A C 1
ATOM 855 O O . ARG A 1 110 ? 0.371 -8.703 5.534 1.00 98.56 110 ARG A O 1
ATOM 862 N N . VAL A 1 111 ? 1.078 -9.719 3.659 1.00 98.81 111 VAL A N 1
ATOM 863 C CA . VAL A 1 111 ? 0.866 -8.595 2.735 1.00 98.81 111 VAL A CA 1
ATOM 864 C C . VAL A 1 111 ? -0.276 -8.971 1.792 1.00 98.81 111 VAL A C 1
ATOM 866 O O . VAL A 1 111 ? -0.256 -10.056 1.218 1.00 98.81 111 VAL A O 1
ATOM 869 N N . TYR A 1 112 ? -1.274 -8.099 1.652 1.00 98.81 112 TYR A N 1
ATOM 870 C CA . TYR A 1 112 ? -2.411 -8.299 0.750 1.00 98.81 112 TYR A CA 1
ATOM 871 C C . TYR A 1 112 ? -2.093 -7.873 -0.680 1.00 98.81 112 TYR A C 1
ATOM 873 O O . TYR A 1 112 ? -2.483 -8.552 -1.623 1.00 98.81 112 TYR A O 1
ATOM 881 N N . VAL A 1 113 ? -1.428 -6.726 -0.832 1.00 98.81 113 VAL A N 1
ATOM 882 C CA . VAL A 1 113 ? -1.194 -6.087 -2.130 1.00 98.81 113 VAL A CA 1
ATOM 883 C C . VAL A 1 113 ? -0.001 -5.148 -2.060 1.00 98.81 113 VAL A C 1
ATOM 885 O O . VAL A 1 113 ? 0.293 -4.590 -0.999 1.00 98.81 113 VAL A O 1
ATOM 888 N N . ALA A 1 114 ? 0.665 -4.967 -3.198 1.00 98.75 114 ALA A N 1
ATOM 889 C CA . ALA A 1 114 ? 1.694 -3.962 -3.392 1.00 98.75 114 ALA A CA 1
ATOM 890 C C . ALA A 1 114 ? 1.672 -3.476 -4.851 1.00 98.75 114 ALA A C 1
ATOM 892 O O . ALA A 1 114 ? 2.071 -4.224 -5.742 1.00 98.75 114 ALA A O 1
ATOM 893 N N . THR A 1 115 ? 1.168 -2.265 -5.104 1.00 98.81 115 THR A N 1
ATOM 894 C CA . THR A 1 115 ? 0.800 -1.833 -6.465 1.00 98.81 115 THR A CA 1
ATOM 895 C C . THR A 1 115 ? 0.818 -0.314 -6.657 1.00 98.81 115 THR A C 1
ATOM 897 O O . THR A 1 115 ? 0.787 0.447 -5.688 1.00 98.81 115 THR A O 1
ATOM 900 N N . ALA A 1 116 ? 0.830 0.110 -7.922 1.00 98.50 116 ALA A N 1
ATOM 901 C CA . ALA A 1 116 ? 0.526 1.473 -8.369 1.00 98.50 116 ALA A CA 1
ATOM 902 C C . ALA A 1 116 ? -0.759 1.544 -9.226 1.00 98.50 116 ALA A C 1
ATOM 904 O O . ALA A 1 116 ? -1.127 2.617 -9.698 1.00 98.50 116 ALA A O 1
ATOM 905 N N . ASN A 1 117 ? -1.434 0.413 -9.458 1.00 98.50 117 ASN A N 1
ATOM 906 C CA . ASN A 1 117 ? -2.679 0.363 -10.224 1.00 98.50 117 ASN A CA 1
ATOM 907 C C . ASN A 1 117 ? -3.853 0.937 -9.416 1.00 98.50 117 ASN A C 1
ATOM 909 O O . ASN A 1 117 ? -3.788 0.964 -8.188 1.00 98.50 117 ASN A O 1
ATOM 913 N N . PRO A 1 118 ? -4.981 1.300 -10.056 1.00 98.62 118 PRO A N 1
ATOM 914 C CA . PRO A 1 118 ? -6.229 1.531 -9.336 1.00 98.62 118 PRO A CA 1
ATOM 915 C C . PRO A 1 118 ? -6.543 0.365 -8.390 1.00 98.62 118 PRO A C 1
ATOM 917 O O . PRO A 1 118 ? -6.545 -0.792 -8.809 1.00 98.62 118 PRO A O 1
ATOM 920 N N . LEU A 1 119 ? -6.788 0.677 -7.117 1.00 98.88 119 LEU A N 1
ATOM 921 C CA . LEU A 1 119 ? -6.911 -0.325 -6.062 1.00 98.88 119 LEU A CA 1
ATOM 922 C C . LEU A 1 119 ? -8.209 -0.157 -5.276 1.00 98.88 119 LEU A C 1
ATOM 924 O O . LEU A 1 119 ? -8.539 0.939 -4.814 1.00 98.88 119 LEU A O 1
ATOM 928 N N . GLN A 1 120 ? -8.897 -1.274 -5.055 1.00 98.88 120 GLN A N 1
ATOM 929 C CA . GLN A 1 120 ? -10.007 -1.375 -4.111 1.00 98.88 120 GLN A CA 1
ATOM 930 C C . GLN A 1 120 ? -9.719 -2.429 -3.042 1.00 98.88 120 GLN A C 1
ATOM 932 O O . GLN A 1 120 ? -9.155 -3.484 -3.331 1.00 98.88 120 GLN A O 1
ATOM 937 N N . VAL A 1 121 ? -10.144 -2.169 -1.806 1.00 98.88 121 VAL A N 1
ATOM 938 C CA . VAL A 1 121 ? -10.099 -3.128 -0.693 1.00 98.88 121 VAL A CA 1
ATOM 939 C C . VAL A 1 121 ? -11.521 -3.567 -0.365 1.00 98.88 121 VAL A C 1
ATOM 941 O O . VAL A 1 121 ? -12.388 -2.738 -0.095 1.00 98.88 121 VAL A O 1
ATOM 944 N N . ILE A 1 122 ? -11.762 -4.877 -0.368 1.00 98.88 122 ILE A N 1
ATOM 945 C CA . ILE A 1 122 ? -13.054 -5.470 -0.018 1.00 98.88 122 ILE A CA 1
ATOM 946 C C . ILE A 1 122 ? -13.069 -5.715 1.491 1.00 98.88 122 ILE A C 1
ATOM 948 O O . ILE A 1 122 ? -12.297 -6.530 2.004 1.00 98.88 122 ILE A O 1
ATOM 952 N N . VAL A 1 123 ? -13.947 -5.015 2.208 1.00 98.88 123 VAL A N 1
ATOM 953 C CA . VAL A 1 123 ? -14.033 -5.057 3.671 1.00 98.88 123 VAL A CA 1
ATOM 954 C C . VAL A 1 123 ? -15.349 -5.682 4.116 1.00 98.88 123 VAL A C 1
ATOM 956 O O . VAL A 1 123 ? -16.423 -5.179 3.803 1.00 98.88 123 VAL A O 1
ATOM 959 N N . GLY A 1 124 ? -15.269 -6.762 4.889 1.00 98.62 124 GLY A N 1
ATOM 960 C CA . GLY A 1 124 ? -16.409 -7.370 5.571 1.00 98.62 124 GLY A CA 1
ATOM 961 C C . GLY A 1 124 ? -16.628 -6.749 6.947 1.00 98.62 124 GLY A C 1
ATOM 962 O O . GLY A 1 124 ? -15.658 -6.415 7.633 1.00 98.62 124 GLY A O 1
ATOM 963 N N . LYS A 1 125 ? -17.889 -6.614 7.361 1.00 98.56 125 LYS A N 1
ATOM 964 C CA . LYS A 1 125 ? -18.279 -6.087 8.677 1.00 98.56 125 LYS A CA 1
ATOM 965 C C . LYS A 1 125 ? -19.006 -7.152 9.487 1.00 98.56 125 LYS A C 1
ATOM 967 O O . LYS A 1 125 ? -19.826 -7.889 8.944 1.00 98.56 125 LYS A O 1
ATOM 972 N N . THR A 1 126 ? -18.736 -7.197 10.782 1.00 98.56 126 THR A N 1
ATOM 973 C CA . THR A 1 126 ? -19.495 -7.982 11.758 1.00 98.56 126 THR A CA 1
ATOM 974 C C . THR A 1 126 ? -19.874 -7.113 12.950 1.00 98.56 126 THR A C 1
ATOM 976 O O . THR A 1 126 ? -19.416 -5.976 13.070 1.00 98.56 126 THR A O 1
ATOM 979 N N . ASP A 1 127 ? -20.654 -7.676 13.866 1.00 97.38 127 ASP A N 1
ATOM 980 C CA . ASP A 1 127 ? -20.933 -7.106 15.186 1.00 97.38 127 ASP A CA 1
ATOM 981 C C . ASP A 1 127 ? -19.668 -6.750 15.998 1.00 97.38 127 ASP A C 1
ATOM 983 O O . ASP A 1 127 ? -19.698 -5.827 16.811 1.00 97.38 127 ASP A O 1
ATOM 987 N N . GLN A 1 128 ? -18.539 -7.424 15.750 1.00 98.31 128 GLN A N 1
ATOM 988 C CA . GLN A 1 128 ? -17.266 -7.164 16.433 1.00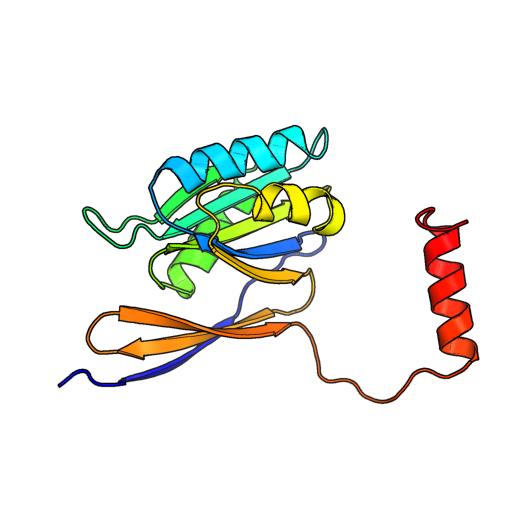 98.31 128 GLN A CA 1
ATOM 989 C C . GLN A 1 128 ? -16.402 -6.090 15.751 1.00 98.31 128 GLN A C 1
ATOM 991 O O . GLN A 1 128 ? -15.699 -5.335 16.427 1.00 98.31 128 GLN A O 1
ATOM 996 N N . GLY A 1 129 ? -16.377 -6.033 14.418 1.00 98.25 129 GLY A N 1
ATOM 997 C CA . GLY A 1 129 ? -15.463 -5.139 13.711 1.00 98.25 129 GLY A CA 1
ATOM 998 C C . GLY A 1 129 ? -15.404 -5.354 12.204 1.00 98.25 129 GLY A C 1
ATOM 999 O O . GLY A 1 129 ? -16.379 -5.747 11.570 1.00 98.25 129 GLY A O 1
ATOM 1000 N N . ARG A 1 130 ? -14.247 -5.039 11.615 1.00 98.75 130 ARG A N 1
ATOM 1001 C CA . ARG A 1 130 ? -14.018 -5.046 10.164 1.00 98.75 130 ARG A CA 1
ATOM 1002 C C . ARG A 1 130 ? -12.858 -5.966 9.808 1.00 98.75 130 ARG A C 1
ATOM 1004 O O . ARG A 1 130 ? -11.867 -6.012 10.537 1.00 98.75 130 ARG A O 1
ATOM 1011 N N . ALA A 1 131 ? -12.961 -6.646 8.672 1.00 98.62 131 ALA A N 1
ATOM 1012 C CA . ALA A 1 131 ? -11.931 -7.537 8.151 1.00 98.62 131 ALA A CA 1
ATOM 1013 C C . ALA A 1 131 ? -11.675 -7.263 6.667 1.00 98.62 131 ALA A C 1
ATOM 1015 O O . ALA A 1 131 ? -12.615 -7.078 5.897 1.00 98.62 131 ALA A O 1
ATOM 1016 N N . VAL A 1 132 ? -10.407 -7.281 6.256 1.00 98.81 132 VAL A N 1
ATOM 1017 C CA . VAL A 1 132 ? -10.048 -7.289 4.833 1.00 98.81 132 VAL A CA 1
ATOM 1018 C C . VAL A 1 132 ? -10.309 -8.692 4.289 1.00 98.81 132 VAL A C 1
ATOM 1020 O O . VAL A 1 132 ? -9.674 -9.654 4.725 1.00 98.81 132 VAL A O 1
ATOM 1023 N N . LEU A 1 133 ? -11.260 -8.801 3.361 1.00 98.69 133 LEU A N 1
ATOM 1024 C CA . LEU A 1 133 ? -11.627 -10.053 2.694 1.00 98.69 133 LEU A CA 1
ATOM 1025 C C . LEU A 1 133 ? -10.809 -10.280 1.419 1.00 98.69 133 LEU A C 1
ATOM 1027 O O . LEU A 1 133 ? -10.585 -11.421 1.028 1.00 98.69 133 LEU A O 1
ATOM 1031 N N . GLY A 1 134 ? -10.353 -9.200 0.782 1.00 98.62 134 GLY A N 1
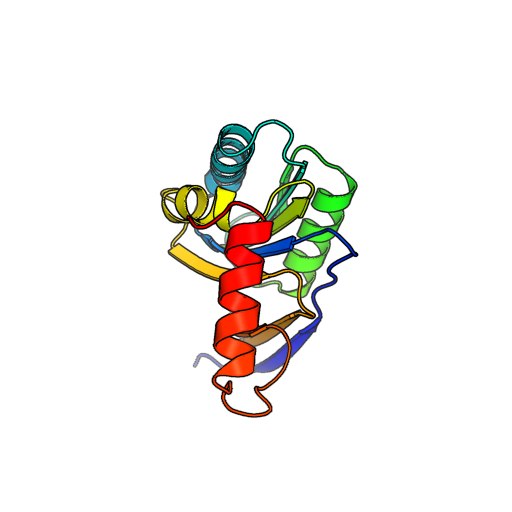ATOM 1032 C CA . GLY A 1 134 ? -9.566 -9.252 -0.444 1.00 98.62 134 GLY A CA 1
ATOM 1033 C C . GLY A 1 134 ? -9.299 -7.868 -1.025 1.00 98.62 134 GLY A C 1
ATOM 1034 O O . GLY A 1 134 ? -9.675 -6.847 -0.444 1.00 98.62 134 GLY A O 1
ATOM 1035 N N . VAL A 1 135 ? -8.651 -7.851 -2.184 1.00 98.88 135 VAL A N 1
ATOM 1036 C CA . VAL A 1 135 ? -8.319 -6.642 -2.943 1.00 98.88 135 VAL A CA 1
ATOM 1037 C C . VAL A 1 135 ? -8.682 -6.825 -4.414 1.00 98.88 135 VAL A C 1
ATOM 1039 O O . VAL A 1 135 ? -8.683 -7.947 -4.918 1.00 98.88 135 VAL A O 1
ATOM 1042 N N . VAL A 1 136 ? -8.951 -5.717 -5.098 1.00 98.81 136 VAL A N 1
ATOM 1043 C CA . VAL A 1 136 ? -9.021 -5.639 -6.561 1.00 98.81 136 VAL A CA 1
ATOM 1044 C C . VAL A 1 136 ? -7.873 -4.742 -7.010 1.00 98.81 136 VAL A C 1
ATOM 1046 O O . VAL A 1 136 ? -7.935 -3.528 -6.821 1.00 98.81 136 VAL A O 1
ATOM 1049 N N . ASP A 1 137 ? -6.807 -5.352 -7.526 1.00 98.75 137 ASP A N 1
ATOM 1050 C CA . ASP A 1 137 ? -5.596 -4.675 -8.002 1.00 98.75 137 ASP A CA 1
ATOM 1051 C C . ASP A 1 137 ? -5.637 -4.567 -9.531 1.00 98.75 137 ASP A C 1
ATOM 1053 O O . ASP A 1 137 ? -5.434 -5.553 -10.241 1.00 98.75 137 ASP A O 1
ATOM 1057 N N . GLY A 1 138 ? -5.940 -3.372 -10.036 1.00 98.44 138 GLY A N 1
ATOM 1058 C CA . GLY A 1 138 ? -6.063 -3.124 -11.466 1.00 98.44 138 GLY A CA 1
ATOM 1059 C C . GLY A 1 138 ? -7.301 -3.775 -12.084 1.00 98.44 138 GLY A C 1
ATOM 1060 O O . GLY A 1 138 ? -8.406 -3.692 -11.549 1.00 98.44 138 GLY A O 1
ATOM 1061 N N . PHE A 1 139 ? -7.122 -4.373 -13.261 1.00 98.50 139 PHE A N 1
ATOM 1062 C CA . PHE A 1 139 ? -8.211 -4.824 -14.126 1.00 98.50 139 PHE A CA 1
ATOM 1063 C C . PHE A 1 139 ? -8.079 -6.307 -14.482 1.00 98.50 139 PHE A C 1
ATOM 1065 O O . PHE A 1 139 ? -7.001 -6.893 -14.399 1.00 98.50 139 PHE A O 1
ATOM 1072 N N . SER A 1 140 ? -9.186 -6.916 -14.911 1.00 98.38 140 SER A N 1
ATOM 1073 C CA . SER A 1 140 ? -9.200 -8.304 -15.376 1.00 98.38 140 SER A CA 1
ATOM 1074 C C . SER A 1 140 ? -8.389 -8.487 -16.670 1.00 98.38 140 SER A C 1
ATOM 1076 O O . SER A 1 140 ? -8.373 -7.587 -17.512 1.00 98.38 140 SER A O 1
ATOM 1078 N N . PRO A 1 141 ? -7.741 -9.651 -16.864 1.00 98.00 141 PRO A N 1
ATOM 1079 C CA 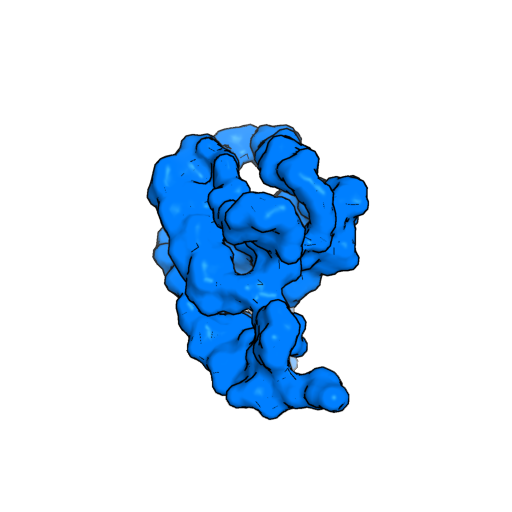. PRO A 1 141 ? -6.998 -9.938 -18.088 1.00 98.00 141 PRO A CA 1
ATOM 1080 C C . PRO A 1 141 ? -7.934 -9.994 -19.303 1.00 98.00 141 PRO A C 1
ATOM 1082 O O . PRO A 1 141 ? -9.040 -10.525 -19.217 1.00 98.00 141 PRO A O 1
ATOM 1085 N N . LEU A 1 142 ? -7.469 -9.479 -20.446 1.00 98.19 142 LEU A N 1
ATOM 1086 C CA . LEU A 1 142 ? -8.227 -9.453 -21.708 1.00 98.19 142 LEU A CA 1
ATOM 1087 C C . LEU A 1 142 ? -7.816 -10.561 -22.693 1.00 98.19 142 LEU A C 1
ATOM 1089 O O . LEU A 1 142 ? -8.434 -10.711 -23.743 1.00 98.19 142 LEU A O 1
ATOM 1093 N N . GLY A 1 143 ? -6.781 -11.337 -22.369 1.00 97.94 143 GLY A N 1
ATOM 1094 C CA . GLY A 1 143 ? -6.250 -12.385 -23.234 1.00 97.94 143 GLY A CA 1
ATOM 1095 C C . GLY A 1 143 ? -4.985 -13.026 -22.668 1.00 97.94 143 GLY A C 1
ATOM 1096 O O . GLY A 1 143 ? -4.630 -12.811 -21.508 1.00 97.94 143 GLY A O 1
ATOM 1097 N N . VAL A 1 144 ? -4.318 -13.816 -23.508 1.00 98.62 144 VAL A N 1
ATOM 1098 C CA . VAL A 1 144 ? -3.027 -14.461 -23.229 1.00 98.62 144 VAL A CA 1
ATOM 1099 C C . VAL A 1 144 ? -1.980 -13.847 -24.156 1.00 98.62 144 VAL A C 1
ATOM 1101 O O . VAL A 1 144 ? -2.287 -13.580 -25.316 1.00 98.62 144 VAL A O 1
ATOM 1104 N N . GLU A 1 145 ? -0.772 -13.605 -23.642 1.00 98.31 145 GLU A N 1
ATOM 1105 C CA . GLU A 1 145 ? 0.320 -12.991 -24.407 1.00 98.31 145 GLU A CA 1
ATOM 1106 C C . GLU A 1 145 ? 0.721 -13.819 -25.643 1.00 98.31 145 GLU A C 1
ATOM 1108 O O . GLU A 1 145 ? 0.771 -15.050 -25.595 1.00 98.31 145 GLU A O 1
ATOM 1113 N N . SER A 1 146 ? 1.010 -13.134 -26.750 1.00 98.75 146 SER A N 1
ATOM 1114 C CA . SER A 1 146 ? 1.594 -13.702 -27.968 1.00 98.75 146 SER A CA 1
ATOM 1115 C C . SER A 1 146 ? 3.126 -13.782 -27.883 1.00 98.75 146 SER A C 1
ATOM 1117 O O . SER A 1 146 ? 3.748 -13.242 -26.970 1.00 98.75 146 SER A O 1
ATOM 1119 N N . GLU A 1 147 ? 3.771 -14.422 -28.863 1.00 98.69 147 GLU A N 1
ATOM 1120 C CA . GLU A 1 147 ? 5.242 -14.450 -28.949 1.00 98.69 147 GLU A CA 1
ATOM 1121 C C . GLU A 1 147 ? 5.863 -13.045 -29.079 1.00 98.69 147 GLU A C 1
ATOM 1123 O O . GLU A 1 147 ? 6.947 -12.800 -28.542 1.00 98.69 147 GLU A O 1
ATOM 1128 N N . GLU A 1 148 ? 5.175 -12.106 -29.740 1.00 98.62 148 GLU A N 1
ATOM 1129 C CA . GLU A 1 148 ? 5.639 -10.716 -29.840 1.00 98.62 148 GLU A CA 1
ATOM 1130 C C . GLU A 1 148 ? 5.541 -10.007 -28.481 1.00 98.62 148 GLU A C 1
ATOM 1132 O O . GLU A 1 148 ? 6.508 -9.381 -28.050 1.00 98.62 148 GLU A O 1
ATOM 1137 N N . ASP A 1 149 ? 4.441 -10.202 -27.746 1.00 98.56 149 ASP A N 1
ATOM 1138 C CA . ASP A 1 149 ? 4.270 -9.653 -26.391 1.00 98.56 149 ASP A CA 1
ATOM 1139 C C . ASP A 1 149 ? 5.340 -10.206 -25.423 1.00 98.56 149 ASP A C 1
ATOM 1141 O O . ASP A 1 149 ? 5.923 -9.469 -24.617 1.00 98.56 149 ASP A O 1
ATOM 1145 N N . ILE A 1 150 ? 5.672 -11.503 -25.538 1.00 98.69 150 ILE A N 1
ATOM 1146 C CA . ILE A 1 150 ? 6.744 -12.150 -24.762 1.00 98.69 150 ILE A CA 1
ATOM 1147 C C . ILE A 1 150 ? 8.092 -11.484 -25.046 1.00 98.69 150 ILE A C 1
ATOM 1149 O O . ILE A 1 150 ? 8.887 -11.250 -24.122 1.00 98.69 150 ILE A O 1
ATOM 1153 N N . LYS A 1 151 ? 8.386 -11.228 -26.324 1.00 98.50 151 LYS A N 1
ATOM 1154 C CA . LYS A 1 151 ? 9.617 -10.564 -26.746 1.00 98.50 151 LYS A CA 1
ATOM 1155 C C . LYS A 1 151 ? 9.665 -9.142 -26.192 1.00 98.50 151 LYS A C 1
ATOM 1157 O O . LYS A 1 151 ? 10.655 -8.800 -25.540 1.00 98.50 151 LYS A O 1
ATOM 1162 N N . GLU A 1 152 ? 8.583 -8.380 -26.329 1.00 98.50 152 GLU A N 1
ATOM 1163 C CA . GLU A 1 152 ? 8.476 -7.011 -25.824 1.00 98.50 152 GLU A CA 1
ATOM 1164 C C . GLU A 1 152 ? 8.750 -6.938 -24.316 1.00 98.50 152 GLU A C 1
ATOM 1166 O O . GLU A 1 152 ? 9.641 -6.200 -23.879 1.00 98.50 152 GLU A O 1
ATOM 1171 N N . ARG A 1 153 ? 8.066 -7.745 -23.489 1.00 98.38 153 ARG A N 1
ATOM 1172 C CA . ARG A 1 153 ? 8.272 -7.686 -22.029 1.00 98.38 153 ARG A CA 1
ATOM 1173 C C . ARG A 1 153 ? 9.677 -8.126 -21.606 1.00 98.38 153 ARG A C 1
ATOM 1175 O O . ARG A 1 153 ? 10.203 -7.629 -20.608 1.00 98.38 153 ARG A O 1
ATOM 1182 N N . LYS A 1 154 ? 10.313 -9.053 -22.337 1.00 98.56 154 LYS A N 1
ATOM 1183 C CA . LYS A 1 154 ? 11.700 -9.480 -22.070 1.00 98.56 154 LYS A CA 1
ATOM 1184 C C . LYS A 1 154 ? 12.697 -8.384 -22.437 1.00 98.56 154 LYS A C 1
ATOM 1186 O O . LYS A 1 154 ? 13.630 -8.140 -21.669 1.00 98.56 154 LYS A O 1
ATOM 1191 N N . GLU A 1 155 ? 12.507 -7.734 -23.582 1.00 98.31 155 GLU A N 1
ATOM 1192 C CA . GLU A 1 155 ? 13.329 -6.607 -24.029 1.00 98.31 155 GLU A CA 1
ATOM 1193 C C . GLU A 1 155 ? 13.184 -5.410 -23.092 1.00 98.31 155 GLU A C 1
ATOM 1195 O O . GLU A 1 155 ? 14.189 -4.816 -22.699 1.00 98.31 155 GLU A O 1
ATOM 1200 N N . PHE A 1 156 ? 11.963 -5.114 -22.644 1.00 98.31 156 PHE A N 1
ATOM 1201 C CA . PHE A 1 156 ? 11.701 -4.067 -21.665 1.00 98.31 156 PHE A CA 1
ATOM 1202 C C . PHE A 1 156 ? 12.538 -4.253 -20.395 1.00 98.31 156 PHE A C 1
ATOM 1204 O O . PHE A 1 156 ? 13.288 -3.350 -20.031 1.00 98.31 156 PHE A O 1
ATOM 1211 N N . LEU A 1 157 ? 12.491 -5.434 -19.762 1.00 98.44 157 LEU A N 1
ATOM 1212 C CA . LEU A 1 157 ? 13.247 -5.713 -18.532 1.00 98.44 157 LEU A CA 1
ATOM 1213 C C . LEU A 1 157 ? 14.769 -5.581 -18.707 1.00 98.44 157 LEU A C 1
ATOM 1215 O O . LEU A 1 157 ? 15.462 -5.219 -17.754 1.00 98.44 157 LEU A O 1
ATOM 1219 N N . ARG A 1 158 ? 15.293 -5.865 -19.906 1.00 98.06 158 ARG A N 1
ATOM 1220 C CA . ARG A 1 158 ? 16.710 -5.658 -20.256 1.00 98.06 158 ARG A CA 1
ATOM 1221 C C . ARG A 1 158 ? 17.022 -4.176 -20.433 1.00 98.06 158 ARG A C 1
ATOM 1223 O O . ARG A 1 158 ? 18.013 -3.697 -19.891 1.00 98.06 158 ARG A O 1
ATOM 1230 N N . ARG A 1 159 ? 16.139 -3.440 -21.115 1.00 97.88 159 ARG A N 1
ATOM 1231 C CA . ARG A 1 159 ? 16.246 -1.990 -21.330 1.00 97.88 159 ARG A CA 1
ATOM 1232 C C . ARG A 1 159 ? 16.265 -1.212 -20.016 1.00 97.88 159 ARG A C 1
ATOM 1234 O O . ARG A 1 159 ? 17.039 -0.273 -19.889 1.00 97.88 159 ARG A O 1
ATOM 1241 N N . ILE A 1 160 ? 15.456 -1.621 -19.038 1.00 96.81 160 ILE A N 1
ATOM 1242 C CA . ILE A 1 160 ? 15.431 -1.008 -17.700 1.00 96.81 160 ILE A CA 1
ATOM 1243 C C . ILE A 1 160 ? 16.434 -1.641 -16.715 1.00 96.81 160 ILE A C 1
ATOM 1245 O O . ILE A 1 160 ? 16.420 -1.319 -15.532 1.00 96.81 160 ILE A O 1
ATOM 1249 N N . GLY A 1 161 ? 17.307 -2.542 -17.183 1.00 97.44 161 GLY A N 1
ATOM 1250 C CA . GLY A 1 161 ? 18.466 -3.031 -16.429 1.00 97.44 161 GLY A CA 1
ATOM 1251 C C . GLY A 1 161 ? 18.202 -4.134 -15.398 1.00 97.44 161 GLY A C 1
ATOM 1252 O O . GLY A 1 161 ? 19.126 -4.534 -14.694 1.00 97.44 161 GLY A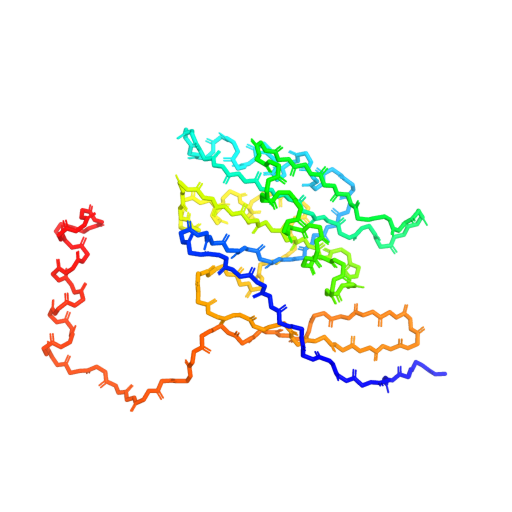 O 1
ATOM 1253 N N . TYR A 1 162 ? 16.987 -4.680 -15.314 1.00 96.69 162 TYR A N 1
ATOM 1254 C CA . TYR A 1 162 ? 16.660 -5.755 -14.364 1.00 96.69 162 TYR A CA 1
ATOM 1255 C C . TYR A 1 162 ? 17.085 -7.152 -14.835 1.00 96.69 162 TYR A C 1
ATOM 1257 O O . TYR A 1 162 ? 17.122 -8.089 -14.030 1.00 96.69 162 TYR A O 1
ATOM 1265 N N . LYS A 1 163 ? 17.369 -7.330 -16.133 1.00 96.94 163 LYS A N 1
ATOM 1266 C CA . LYS A 1 163 ? 17.786 -8.609 -16.731 1.00 96.94 163 LYS A CA 1
ATOM 1267 C C . LYS A 1 163 ? 18.930 -8.417 -17.729 1.00 96.94 163 LYS A C 1
ATOM 1269 O O . LYS A 1 163 ? 19.050 -7.360 -18.338 1.00 96.94 163 LYS A O 1
ATOM 1274 N N . ARG A 1 164 ? 19.750 -9.461 -17.883 1.00 85.75 164 ARG A N 1
ATOM 1275 C CA . ARG A 1 164 ? 20.877 -9.556 -18.823 1.00 85.75 164 ARG A CA 1
ATOM 1276 C C . ARG A 1 164 ? 20.699 -10.701 -19.791 1.00 85.75 164 ARG A C 1
ATOM 1278 O O . ARG A 1 164 ? 19.864 -11.598 -19.535 1.00 85.75 164 ARG A O 1
#

Nearest PDB structures (foldseek):
  2ekm-assembly1_C  TM=9.976E-01  e=5.952E-27  Sulfurisphaera tokodaii
  2jb7-assembly1_A  TM=9.905E-01  e=3.439E-25  Pyrobaculum aerophilum
  1vgg-assembly1_F  TM=9.870E-01  e=1.872E-23  Thermus thermophilus HB8
  2d16-assembly1_A  TM=9.649E-01  e=2.712E-20  Pyrococcus horikoshii OT3
  1rlh-assembly1_A  TM=8.904E-01  e=8.631E-19  Thermoplasma acidophilum

Radius of gyration: 17.34 Å; Cα contac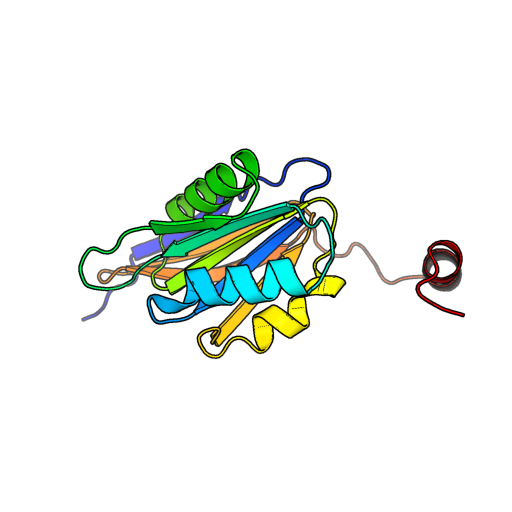ts (8 Å, |Δi|>4): 334; chains: 1; bounding box: 45×30×54 Å

Secondary structure (DSSP, 8-state):
---EEEEEEEEEP--TT-EEEEEE--STTHHHHHHHHHHHHSTT-EEEEEEE--STT--EEEEES-HHHHHHHHHHHHHH--TTEEEEEEESS-HHHHHHHHHHSTT--EEEEEESS-EEEEEEEESS-EEEEEEEES----S---HHHHHHHHHHHHHTTS--

Solvent-accessible surface area (backbone atoms only — not comparable to full-atom values): 9182 Å² total; per-residue (Å²): 127,94,48,82,75,49,78,46,80,37,79,49,90,66,60,92,82,33,35,41,37,36,30,36,43,44,72,81,63,44,55,60,53,50,46,53,38,49,64,73,55,40,90,82,52,34,26,5,30,14,34,26,43,69,57,93,86,51,46,78,44,70,46,63,86,28,74,68,34,26,52,51,11,43,52,47,42,60,68,62,56,22,59,26,31,33,25,35,26,32,27,83,61,56,60,89,67,36,51,67,48,51,64,64,38,88,42,42,76,48,73,79,51,69,47,67,56,66,36,34,39,35,31,37,33,38,83,88,48,39,41,81,74,49,70,45,77,53,76,82,85,92,76,76,84,49,75,65,53,53,48,50,59,54,51,48,39,38,74,75,65,80,46,133

Mean predicted aligned error: 2.4 Å

pLDDT: mean 98.29, std 1.56, range [85.75, 98.94]

Foldseek 3Di:
DKFWDDKDKFWQDFDPQKKKWKFFFADPCLAVQLQVLQCVQDPPKWKKKWFQALDDPRDTDIDTDDPVRNVSQRVSCVRQFAHRMMMMMIHPDACVRRVVSSVPRPGTPTIQDIDNAGKIFMWIDIPRTIDGPHMDGHDDDPDDDDPVSVVVVVVVCVVVPNHD